Protein AF-A0A5C7P9H1-F1 (afdb_monomer_lite)

Structure (mmCIF, N/CA/C/O backbone):
data_AF-A0A5C7P9H1-F1
#
_entry.id   AF-A0A5C7P9H1-F1
#
loop_
_atom_site.group_PDB
_atom_site.id
_atom_site.type_symbol
_atom_site.label_atom_id
_atom_site.label_alt_id
_atom_site.label_comp_id
_atom_site.label_asym_id
_atom_site.label_entity_id
_atom_site.label_seq_id
_atom_site.pdbx_PDB_ins_code
_atom_site.Cartn_x
_atom_site.Cartn_y
_atom_site.Cartn_z
_atom_site.occupancy
_atom_site.B_iso_or_equiv
_atom_site.auth_seq_id
_atom_site.auth_comp_id
_atom_site.auth_asym_id
_atom_site.auth_atom_id
_atom_site.pdbx_PDB_model_num
ATOM 1 N N . MET A 1 1 ? -34.739 8.505 12.341 1.00 45.25 1 MET A N 1
ATOM 2 C CA . MET A 1 1 ? -33.964 8.614 11.090 1.00 45.25 1 MET A CA 1
ATOM 3 C C . MET A 1 1 ? -33.051 9.829 11.222 1.00 45.25 1 MET A C 1
ATOM 5 O O . MET A 1 1 ? -33.395 10.907 10.759 1.00 45.25 1 MET A O 1
ATOM 9 N N . SER A 1 2 ? -31.965 9.713 11.989 1.00 44.53 2 SER A N 1
ATOM 10 C CA . SER A 1 2 ? -30.978 10.789 12.109 1.00 44.53 2 SER A CA 1
ATOM 11 C C . SER A 1 2 ? -30.209 10.871 10.787 1.00 44.53 2 SER A C 1
ATOM 13 O O . SER A 1 2 ? -29.671 9.855 10.347 1.00 44.53 2 SER A O 1
ATOM 15 N N . PRO A 1 3 ? -30.169 12.032 10.116 1.00 47.44 3 PRO A N 1
ATOM 16 C CA . PRO A 1 3 ? -29.316 12.202 8.957 1.00 47.44 3 PRO A CA 1
ATOM 17 C C . PRO A 1 3 ? -27.877 12.229 9.474 1.00 47.44 3 PRO A C 1
ATOM 19 O O . PRO A 1 3 ? -27.435 13.221 10.052 1.00 47.44 3 PRO A O 1
ATOM 22 N N . SER A 1 4 ? -27.151 11.122 9.321 1.00 52.97 4 SER A N 1
ATOM 23 C CA . SER A 1 4 ? -25.696 11.123 9.436 1.00 52.97 4 SER A CA 1
ATOM 24 C C . SER A 1 4 ? -25.175 11.996 8.299 1.00 52.97 4 SER A C 1
ATOM 26 O O . SER A 1 4 ? -25.030 11.531 7.168 1.00 52.97 4 SER A O 1
ATOM 28 N N . LEU A 1 5 ? -25.003 13.291 8.568 1.00 49.56 5 LEU A N 1
ATOM 29 C CA . LEU A 1 5 ? -24.282 14.190 7.683 1.00 49.56 5 LEU A CA 1
ATOM 30 C C . LEU A 1 5 ? -22.899 13.572 7.510 1.00 49.56 5 LEU A C 1
ATOM 32 O O . LEU A 1 5 ? -22.103 13.549 8.442 1.00 49.56 5 LEU A O 1
ATOM 36 N N . ASP A 1 6 ? -22.700 12.978 6.338 1.00 56.09 6 ASP A N 1
ATOM 37 C CA . ASP A 1 6 ? -21.508 12.269 5.905 1.00 56.09 6 ASP A CA 1
ATOM 38 C C . ASP A 1 6 ? -20.353 13.278 5.821 1.00 56.09 6 ASP A C 1
ATOM 40 O O . ASP A 1 6 ? -19.982 13.766 4.755 1.00 56.09 6 ASP A O 1
ATOM 44 N N . THR A 1 7 ? -19.797 13.653 6.972 1.00 53.38 7 THR A N 1
ATOM 45 C CA . THR A 1 7 ? -18.533 14.379 7.100 1.00 53.38 7 THR A CA 1
ATOM 46 C C . THR A 1 7 ? -17.370 13.406 6.937 1.00 53.38 7 THR A C 1
ATOM 48 O O . THR A 1 7 ? -16.383 13.467 7.668 1.00 53.38 7 THR A O 1
ATOM 51 N N . ARG A 1 8 ? -17.438 12.515 5.938 1.00 53.62 8 ARG A N 1
ATOM 52 C CA . ARG A 1 8 ? -16.249 11.830 5.437 1.00 53.62 8 ARG A CA 1
ATOM 53 C C . ARG A 1 8 ? -15.281 12.891 4.947 1.00 53.62 8 ARG A C 1
ATOM 55 O O . ARG A 1 8 ? -15.474 13.522 3.903 1.00 53.62 8 ARG A O 1
ATOM 62 N N . THR A 1 9 ? -14.234 13.113 5.729 1.00 67.88 9 THR A N 1
ATOM 63 C CA . THR A 1 9 ? -13.124 13.975 5.332 1.00 67.88 9 THR A CA 1
ATOM 64 C C . THR A 1 9 ? -12.594 13.478 3.989 1.00 67.88 9 THR A C 1
ATOM 66 O O . THR A 1 9 ? -12.552 12.274 3.731 1.00 67.88 9 THR A O 1
ATOM 69 N N . ARG A 1 10 ? -12.194 14.390 3.091 1.00 64.44 10 ARG A N 1
ATOM 70 C CA . ARG A 1 10 ? -11.686 14.015 1.754 1.00 64.44 10 ARG A CA 1
ATOM 71 C C . ARG A 1 10 ? -10.610 12.924 1.860 1.00 64.44 10 ARG A C 1
ATOM 73 O O . ARG A 1 10 ? -10.620 12.001 1.057 1.00 64.44 10 ARG A O 1
ATOM 80 N N . GLY A 1 11 ? -9.778 12.973 2.904 1.00 64.38 11 GLY A N 1
ATOM 81 C CA . GLY A 1 11 ? -8.771 11.955 3.213 1.00 64.38 11 GLY A CA 1
ATOM 82 C C . GLY A 1 11 ? -9.317 10.535 3.397 1.00 64.38 11 GLY A C 1
ATOM 83 O O . GLY A 1 11 ? -8.720 9.607 2.867 1.00 64.38 11 GLY A O 1
ATOM 84 N N . GLN A 1 12 ? -10.467 10.352 4.052 1.00 63.81 12 GLN A N 1
ATOM 85 C CA . GLN A 1 12 ? -11.087 9.028 4.217 1.00 63.81 12 GLN A CA 1
ATOM 86 C C . GLN A 1 12 ? -11.551 8.444 2.878 1.00 63.81 12 GLN A C 1
ATOM 88 O O . GLN A 1 12 ? -11.325 7.271 2.605 1.00 63.81 12 GLN A O 1
ATOM 93 N N . ARG A 1 13 ? -12.105 9.278 1.987 1.00 67.56 13 ARG A N 1
ATOM 94 C CA . ARG A 1 13 ? -12.496 8.839 0.634 1.00 67.56 13 ARG A CA 1
ATOM 95 C C . ARG A 1 13 ? -11.292 8.430 -0.214 1.00 67.56 13 ARG A C 1
ATOM 97 O O . ARG A 1 13 ? -11.380 7.465 -0.965 1.00 67.56 13 ARG A O 1
ATOM 104 N N . TRP A 1 14 ? -10.179 9.156 -0.096 1.00 70.00 14 TRP A N 1
ATOM 105 C CA . TRP A 1 14 ? -8.928 8.786 -0.760 1.00 70.00 14 TRP A CA 1
ATOM 106 C C . TRP A 1 14 ? -8.337 7.502 -0.173 1.00 70.00 14 TRP A C 1
ATOM 108 O O . TRP A 1 14 ? -7.912 6.644 -0.936 1.00 70.00 14 TRP A O 1
ATOM 118 N N . ALA A 1 15 ? -8.362 7.325 1.149 1.00 66.75 15 ALA A N 1
ATOM 119 C CA . ALA A 1 15 ? -7.886 6.105 1.796 1.00 66.75 15 ALA A CA 1
ATOM 120 C C . ALA A 1 15 ? -8.670 4.865 1.330 1.00 66.75 15 ALA A C 1
ATOM 122 O O . ALA A 1 15 ? -8.053 3.904 0.879 1.00 66.75 15 ALA A O 1
ATOM 123 N N . ASP A 1 16 ? -10.007 4.922 1.323 1.00 66.81 16 ASP A N 1
ATOM 124 C CA . ASP A 1 16 ? -10.857 3.820 0.844 1.00 66.81 16 ASP A CA 1
ATOM 125 C C . ASP A 1 16 ? -10.647 3.527 -0.653 1.00 66.81 16 ASP A C 1
ATOM 127 O O . ASP A 1 16 ? -10.645 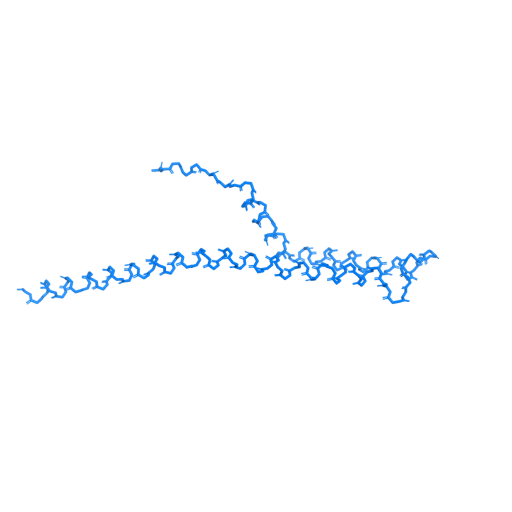2.369 -1.085 1.00 66.81 16 ASP A O 1
ATOM 131 N N . ALA A 1 17 ? -10.410 4.566 -1.463 1.0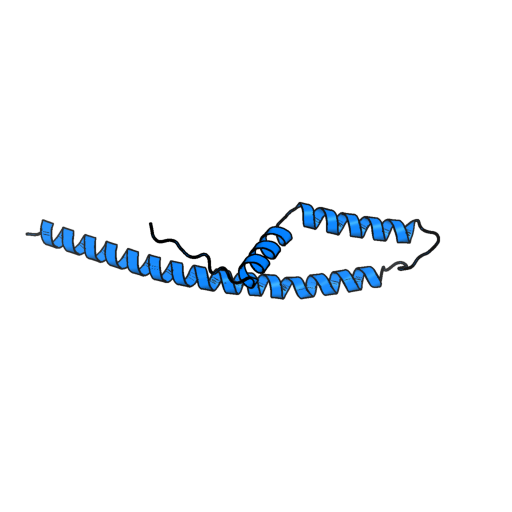0 67.19 17 ALA A N 1
ATOM 132 C CA . ALA A 1 17 ? -10.076 4.406 -2.875 1.00 67.19 17 ALA A CA 1
ATOM 133 C C . ALA A 1 17 ? -8.723 3.701 -3.067 1.00 67.19 17 ALA A C 1
ATOM 135 O O . ALA A 1 17 ? -8.623 2.794 -3.887 1.00 67.19 17 ALA A O 1
ATOM 136 N N . VAL A 1 18 ? -7.692 4.055 -2.295 1.00 67.06 18 VAL A N 1
ATOM 137 C CA . VAL A 1 18 ? -6.378 3.399 -2.402 1.00 67.06 18 VAL A CA 1
ATOM 138 C C . VAL A 1 18 ? -6.430 1.968 -1.854 1.00 67.06 18 VAL A C 1
ATOM 140 O O . VAL A 1 18 ? -5.844 1.071 -2.458 1.00 67.06 18 VAL A O 1
ATOM 143 N N . THR A 1 19 ? -7.178 1.709 -0.776 1.00 67.88 19 THR A N 1
ATOM 144 C CA . THR A 1 19 ? -7.374 0.350 -0.240 1.00 67.88 19 THR A CA 1
ATOM 145 C C . THR A 1 19 ? -8.115 -0.553 -1.230 1.00 67.88 19 THR A C 1
ATOM 147 O O . THR A 1 19 ? -7.693 -1.687 -1.452 1.00 67.88 19 THR A O 1
ATOM 150 N N . SER A 1 20 ? -9.174 -0.059 -1.879 1.00 67.06 20 SER A N 1
ATOM 151 C CA . SER A 1 20 ? -9.901 -0.830 -2.902 1.00 67.06 20 SER A CA 1
ATOM 152 C C . SER A 1 20 ? -9.103 -1.012 -4.198 1.00 67.06 20 SER A C 1
ATOM 154 O O . SER A 1 20 ? -9.210 -2.054 -4.844 1.00 67.06 20 SER A O 1
ATOM 156 N N . PHE A 1 21 ? -8.258 -0.043 -4.559 1.00 65.56 21 PHE A N 1
ATOM 157 C CA . PHE A 1 21 ? -7.407 -0.118 -5.746 1.00 65.56 21 PHE A CA 1
ATOM 158 C C . PHE A 1 21 ? -6.229 -1.086 -5.562 1.00 65.56 21 PHE A C 1
ATOM 160 O O . PHE A 1 21 ? -5.970 -1.912 -6.436 1.00 65.56 21 PHE A O 1
ATOM 167 N N . GLY A 1 22 ? -5.559 -1.043 -4.406 1.00 66.62 22 GLY A N 1
ATOM 168 C CA . GLY A 1 22 ? -4.419 -1.910 -4.094 1.00 66.62 22 GLY A CA 1
ATOM 169 C C . GLY A 1 22 ? -4.778 -3.388 -3.894 1.00 66.62 22 GLY A C 1
ATOM 170 O O . GLY A 1 22 ? -3.921 -4.245 -4.081 1.00 66.62 22 GLY A O 1
ATOM 171 N N . GLY A 1 23 ? -6.035 -3.702 -3.556 1.00 64.88 23 GLY A N 1
ATOM 172 C CA . GLY A 1 23 ? -6.515 -5.079 -3.367 1.00 64.88 23 GLY A CA 1
ATOM 173 C C . GLY A 1 23 ? -7.046 -5.770 -4.630 1.00 64.88 23 GLY A C 1
ATOM 174 O O . GLY A 1 23 ? -7.425 -6.939 -4.574 1.00 64.88 23 GLY A O 1
ATOM 175 N N . SER A 1 24 ? -7.114 -5.071 -5.767 1.00 79.00 24 SER A N 1
ATOM 176 C CA . SER A 1 24 ? -7.702 -5.621 -6.990 1.00 79.00 24 SER A CA 1
ATOM 177 C C . SER A 1 24 ? -6.698 -6.450 -7.794 1.00 79.00 24 SER A C 1
ATOM 179 O O . SER A 1 24 ? -5.620 -5.979 -8.156 1.00 79.00 24 SER A O 1
ATOM 181 N N . TRP A 1 25 ? -7.095 -7.666 -8.178 1.00 78.44 25 TRP A N 1
ATOM 182 C CA . TRP A 1 25 ? -6.323 -8.537 -9.076 1.00 78.44 25 TRP A CA 1
ATOM 183 C C . TRP A 1 25 ? -5.994 -7.881 -10.427 1.00 78.44 25 TRP A C 1
ATOM 185 O O . TRP A 1 25 ? -4.959 -8.175 -11.025 1.00 78.44 25 TRP A O 1
ATOM 195 N N . LEU A 1 26 ? -6.837 -6.952 -10.889 1.00 81.56 26 LEU A N 1
ATOM 196 C CA . LEU A 1 26 ? -6.606 -6.186 -12.115 1.00 81.56 26 LEU A CA 1
ATOM 197 C C . LEU A 1 26 ? -5.395 -5.251 -12.011 1.00 81.56 26 LEU A C 1
ATOM 199 O O . LEU A 1 26 ? -4.680 -5.115 -12.998 1.00 81.56 26 LEU A O 1
ATOM 203 N N . PHE A 1 27 ? -5.141 -4.647 -10.844 1.00 83.19 27 PHE A N 1
ATOM 204 C CA . PHE A 1 27 ? -3.995 -3.753 -10.629 1.00 83.19 27 PHE A CA 1
ATOM 205 C C . PHE A 1 27 ? -2.668 -4.517 -10.689 1.00 83.19 27 PHE A C 1
ATOM 207 O O . PHE A 1 27 ? -1.722 -4.096 -11.355 1.00 83.19 27 PHE A O 1
ATOM 214 N N . ILE A 1 28 ? -2.626 -5.689 -10.052 1.00 85.12 28 ILE A N 1
ATOM 215 C CA . ILE A 1 28 ? -1.469 -6.589 -10.116 1.00 85.12 28 ILE A CA 1
ATOM 216 C C . ILE A 1 28 ? -1.235 -7.025 -11.569 1.00 85.12 28 ILE A C 1
ATOM 218 O O . ILE A 1 28 ? -0.106 -6.981 -12.056 1.00 85.12 28 ILE A O 1
ATOM 222 N N . GLY A 1 29 ? -2.305 -7.378 -12.290 1.00 89.12 29 GLY A N 1
ATOM 223 C CA . GLY A 1 29 ? -2.239 -7.761 -13.700 1.00 89.12 29 GLY A CA 1
ATOM 224 C C . GLY A 1 29 ? -1.678 -6.664 -14.613 1.00 89.12 29 GLY A C 1
ATOM 225 O O . GLY A 1 29 ? -0.782 -6.939 -15.411 1.00 89.12 29 GLY A O 1
ATOM 226 N N . THR A 1 30 ? -2.142 -5.415 -14.490 1.00 88.88 30 THR A N 1
ATOM 227 C CA . THR A 1 30 ? -1.606 -4.288 -15.278 1.00 88.88 30 THR A CA 1
ATOM 228 C C . THR A 1 30 ? -0.175 -3.933 -14.897 1.00 88.88 30 THR A C 1
ATOM 230 O O . THR A 1 30 ? 0.621 -3.609 -15.779 1.00 88.88 30 THR A O 1
ATOM 233 N N . PHE A 1 31 ? 0.198 -4.031 -13.621 1.00 88.00 31 PHE A N 1
ATOM 234 C CA . PHE A 1 31 ? 1.572 -3.795 -13.177 1.00 88.00 31 PHE A CA 1
ATOM 235 C C . PHE A 1 31 ? 2.552 -4.833 -13.742 1.00 88.00 31 PHE A C 1
ATOM 237 O O . PHE A 1 31 ? 3.576 -4.479 -14.330 1.00 88.00 31 PHE A O 1
ATOM 244 N N . VAL A 1 32 ? 2.213 -6.119 -13.638 1.00 91.00 32 VAL A N 1
ATOM 245 C CA . VAL A 1 32 ? 3.034 -7.207 -14.191 1.00 91.00 32 VAL A CA 1
ATOM 246 C C . VAL A 1 32 ? 3.071 -7.133 -15.719 1.00 91.00 32 VAL A C 1
ATOM 248 O O . VAL A 1 32 ? 4.140 -7.254 -16.313 1.00 91.00 32 VAL A O 1
ATOM 251 N N . GLY A 1 33 ? 1.931 -6.865 -16.363 1.00 94.94 33 GLY A N 1
ATOM 252 C CA . GLY A 1 33 ? 1.843 -6.719 -17.815 1.00 94.94 33 GLY A CA 1
ATOM 253 C C . GLY A 1 33 ? 2.670 -5.548 -18.346 1.00 94.94 33 GLY A C 1
ATOM 254 O O . GLY A 1 33 ? 3.453 -5.727 -19.274 1.00 94.94 33 GLY A O 1
ATOM 255 N N . SER A 1 34 ? 2.562 -4.365 -17.736 1.00 91.38 34 SER A N 1
ATOM 256 C CA . SER A 1 34 ? 3.371 -3.195 -18.116 1.00 91.38 34 SER A CA 1
ATOM 257 C C . SER A 1 34 ? 4.870 -3.429 -17.905 1.00 91.38 34 SER A C 1
ATOM 259 O O . SER A 1 34 ? 5.666 -3.083 -18.779 1.00 91.38 34 SER A O 1
ATOM 261 N N . SER A 1 35 ? 5.257 -4.103 -16.817 1.00 90.69 35 SER A N 1
ATOM 262 C CA . SER A 1 35 ? 6.647 -4.508 -16.572 1.00 90.69 35 SER A CA 1
ATOM 263 C C . SER A 1 35 ? 7.157 -5.479 -17.643 1.00 90.69 35 SER A C 1
ATOM 265 O O . SER A 1 35 ? 8.257 -5.308 -18.165 1.00 90.69 35 SER A O 1
ATOM 267 N N . ALA A 1 36 ? 6.344 -6.465 -18.036 1.00 92.88 36 ALA A N 1
ATOM 268 C CA . ALA A 1 36 ? 6.684 -7.397 -19.110 1.00 92.88 36 ALA A CA 1
ATOM 269 C C . ALA A 1 36 ? 6.823 -6.685 -20.466 1.00 92.88 36 ALA A C 1
ATOM 271 O O . ALA A 1 36 ? 7.772 -6.950 -21.202 1.00 92.88 36 ALA A O 1
ATOM 272 N N . VAL A 1 37 ? 5.929 -5.741 -20.779 1.00 93.75 37 VAL A N 1
ATOM 273 C CA . VAL A 1 37 ? 6.014 -4.912 -21.993 1.00 93.75 37 VAL A CA 1
ATOM 274 C C . VAL A 1 37 ? 7.299 -4.079 -22.003 1.00 93.75 37 VAL A C 1
ATOM 276 O O . VAL A 1 37 ? 7.960 -4.011 -23.037 1.00 93.75 37 VAL A O 1
ATOM 279 N N . TRP A 1 38 ? 7.703 -3.499 -20.868 1.00 90.19 38 TRP A N 1
ATOM 280 C CA . TRP A 1 38 ? 8.958 -2.745 -20.748 1.00 90.19 38 TRP A CA 1
ATOM 281 C C . TRP A 1 38 ? 10.195 -3.612 -21.005 1.00 90.19 38 TRP A C 1
ATOM 283 O O . TRP A 1 38 ? 11.111 -3.204 -21.726 1.00 90.19 38 TRP A O 1
ATOM 293 N N . VAL A 1 39 ? 10.215 -4.823 -20.443 1.00 89.12 39 VAL A N 1
ATOM 294 C CA . VAL A 1 39 ? 11.288 -5.798 -20.677 1.00 89.12 39 VAL A CA 1
ATOM 295 C C . VAL A 1 39 ? 11.326 -6.204 -22.151 1.00 89.12 39 VAL A C 1
ATOM 297 O O . VAL A 1 39 ? 12.389 -6.159 -22.765 1.00 89.12 39 VAL A O 1
ATOM 300 N N . LEU A 1 40 ? 10.176 -6.533 -22.750 1.00 90.56 40 LEU A N 1
ATOM 301 C CA . LEU A 1 40 ? 10.083 -6.895 -24.168 1.00 90.56 40 LEU A CA 1
ATOM 302 C C . LEU A 1 40 ? 10.552 -5.759 -25.081 1.00 90.56 40 LEU A C 1
ATOM 304 O O . LEU A 1 40 ? 11.308 -6.013 -26.017 1.00 90.56 40 LEU A O 1
ATOM 308 N N . TRP A 1 41 ? 10.174 -4.514 -24.783 1.00 89.56 41 TRP A N 1
ATOM 309 C CA . TRP A 1 41 ? 10.646 -3.335 -25.510 1.00 89.56 41 TRP A CA 1
ATOM 310 C C . TRP A 1 41 ? 12.173 -3.207 -25.451 1.00 89.56 41 TRP A C 1
ATOM 312 O O . TRP A 1 41 ? 12.808 -2.968 -26.474 1.00 89.56 41 TRP A O 1
ATOM 322 N N . ASN A 1 42 ? 12.780 -3.406 -24.278 1.00 87.69 42 ASN A N 1
ATOM 323 C CA . ASN A 1 42 ? 14.233 -3.301 -24.108 1.00 87.69 42 ASN A CA 1
ATOM 324 C C . ASN A 1 42 ? 15.018 -4.456 -24.743 1.00 87.69 42 ASN A C 1
ATOM 326 O O . ASN A 1 42 ? 16.151 -4.259 -25.180 1.00 87.69 42 ASN A O 1
ATOM 330 N N . VAL A 1 43 ? 14.442 -5.659 -24.790 1.00 85.56 43 VAL A N 1
ATOM 331 C CA . VAL A 1 43 ? 15.098 -6.839 -25.374 1.00 85.56 43 VAL A CA 1
ATOM 332 C C . VAL A 1 43 ? 14.975 -6.852 -26.900 1.00 85.56 43 VAL A C 1
ATOM 334 O O . VAL A 1 43 ? 15.946 -7.175 -27.584 1.00 85.56 43 VAL A O 1
ATOM 337 N N . LEU A 1 44 ? 13.801 -6.503 -27.436 1.00 86.25 44 LEU A N 1
ATOM 338 C CA . LEU A 1 44 ? 13.495 -6.577 -28.870 1.00 86.25 44 LEU A CA 1
ATOM 339 C C . LEU A 1 44 ? 13.793 -5.272 -29.626 1.00 86.25 44 LEU A C 1
ATOM 341 O O . LEU A 1 44 ? 13.940 -5.295 -30.847 1.00 86.25 44 LEU A O 1
ATOM 345 N N . GLY A 1 45 ? 13.871 -4.138 -28.928 1.00 82.56 45 GLY A N 1
ATOM 346 C CA . GLY A 1 45 ? 14.124 -2.830 -29.521 1.00 82.56 45 GLY A CA 1
ATOM 347 C C . GLY A 1 45 ? 15.588 -2.601 -29.904 1.00 82.56 45 GLY A C 1
ATOM 348 O O . GLY A 1 45 ? 16.520 -3.017 -29.213 1.00 82.56 45 GLY A O 1
ATOM 349 N N . SER A 1 46 ? 15.801 -1.867 -30.999 1.00 75.50 46 SER A N 1
ATOM 350 C CA . SER A 1 46 ? 17.129 -1.396 -31.424 1.00 75.50 46 SER A CA 1
ATOM 351 C C . SER A 1 46 ? 17.708 -0.366 -30.447 1.00 75.50 46 SER A C 1
ATOM 353 O O . SER A 1 46 ? 18.920 -0.290 -30.259 1.00 75.50 46 SER A O 1
ATOM 355 N N . ALA A 1 47 ? 16.832 0.422 -29.815 1.00 77.88 47 ALA A N 1
ATOM 356 C CA . ALA A 1 47 ? 17.174 1.317 -28.720 1.00 77.88 47 ALA A CA 1
ATOM 357 C C . ALA A 1 47 ? 16.976 0.585 -27.387 1.00 77.88 47 ALA A C 1
ATOM 359 O O . ALA A 1 47 ? 15.891 0.072 -27.119 1.00 77.88 47 ALA A O 1
ATOM 360 N N . ARG A 1 48 ? 18.022 0.564 -26.555 1.00 80.94 48 ARG A N 1
ATOM 361 C CA . ARG A 1 48 ? 18.044 -0.115 -25.250 1.00 80.94 48 ARG A CA 1
ATOM 362 C C . ARG A 1 48 ? 18.185 0.909 -24.124 1.00 80.94 48 ARG A C 1
ATOM 364 O O . ARG A 1 48 ? 19.295 1.100 -23.627 1.00 80.94 48 ARG A O 1
ATOM 371 N N . PRO A 1 49 ? 17.104 1.623 -23.766 1.00 79.56 49 PRO A N 1
ATOM 372 C CA . PRO A 1 49 ? 17.144 2.607 -22.688 1.00 79.56 49 PRO A CA 1
ATOM 373 C C . PRO A 1 49 ? 17.470 1.990 -21.316 1.00 79.56 49 PRO A C 1
ATOM 375 O O . PRO A 1 49 ? 18.017 2.688 -20.469 1.00 79.56 49 PRO A O 1
ATOM 378 N N . ASP A 1 50 ? 17.187 0.701 -21.105 1.00 84.25 50 ASP A N 1
ATOM 379 C CA . ASP A 1 50 ? 17.469 -0.050 -19.876 1.00 84.25 50 ASP A CA 1
ATOM 380 C C . ASP A 1 50 ? 18.059 -1.440 -20.215 1.00 84.25 50 ASP A C 1
ATOM 382 O O . ASP A 1 50 ? 17.333 -2.436 -20.289 1.00 84.25 50 ASP A O 1
ATOM 386 N N . PRO A 1 51 ? 19.373 -1.533 -20.504 1.00 83.00 51 PRO A N 1
ATOM 387 C CA . PRO A 1 51 ? 20.035 -2.799 -20.808 1.00 83.00 51 PRO A CA 1
ATOM 388 C C . PRO A 1 51 ? 20.010 -3.763 -19.619 1.00 83.00 51 PRO A C 1
ATOM 390 O O . PRO A 1 51 ? 20.038 -3.342 -18.462 1.00 83.00 51 PRO A O 1
ATOM 393 N N . TYR A 1 52 ? 20.040 -5.071 -19.894 1.00 80.62 52 TYR A N 1
ATOM 394 C CA . TYR A 1 52 ? 20.207 -6.091 -18.855 1.00 80.62 52 TYR A CA 1
ATOM 395 C C . TYR A 1 52 ? 21.451 -5.765 -18.005 1.00 80.62 52 TYR A C 1
ATOM 397 O O . TYR A 1 52 ? 22.528 -5.587 -18.584 1.00 80.62 52 TYR A O 1
ATOM 405 N N . PRO A 1 53 ? 21.337 -5.649 -16.667 1.00 81.56 53 PRO A N 1
ATOM 406 C CA . PRO A 1 53 ? 20.337 -6.259 -15.775 1.00 81.56 53 PRO A CA 1
ATOM 407 C C . PRO A 1 53 ? 19.116 -5.387 -15.382 1.00 81.56 53 PRO A C 1
ATOM 409 O O . PRO A 1 53 ? 18.582 -5.559 -14.290 1.00 81.56 53 PRO A O 1
ATOM 412 N N . PHE A 1 54 ? 18.650 -4.474 -16.242 1.00 87.00 54 PHE A N 1
ATOM 413 C CA . PHE A 1 54 ? 17.478 -3.604 -16.027 1.00 87.00 54 PHE A CA 1
ATOM 414 C C . PHE A 1 54 ? 17.577 -2.755 -14.750 1.00 87.00 54 PHE A C 1
ATOM 416 O O . PHE A 1 54 ? 16.829 -2.939 -13.784 1.00 87.00 54 PHE A O 1
ATOM 423 N N . LEU A 1 55 ? 18.551 -1.846 -14.713 1.00 89.56 55 LEU A N 1
ATOM 424 C CA . LEU A 1 55 ? 18.827 -1.016 -13.540 1.00 89.56 55 LEU A CA 1
ATOM 425 C C . LEU A 1 55 ? 17.636 -0.115 -13.187 1.00 89.56 55 LEU A C 1
ATOM 427 O O . LEU A 1 55 ? 17.299 0.021 -12.010 1.00 89.56 55 LEU A O 1
ATOM 431 N N . PHE A 1 56 ? 16.986 0.479 -14.191 1.00 88.75 56 PHE A N 1
ATOM 432 C CA . PHE A 1 56 ? 15.881 1.408 -13.960 1.00 88.75 56 PHE A CA 1
ATOM 433 C C . PHE A 1 56 ? 14.642 0.683 -13.437 1.00 88.75 56 PHE A C 1
ATOM 435 O O . PHE A 1 56 ? 14.059 1.098 -12.433 1.00 88.75 56 PHE A O 1
ATOM 442 N N . LEU A 1 57 ? 14.277 -0.435 -14.072 1.00 90.81 57 LEU A N 1
ATOM 443 C CA . LEU A 1 57 ? 13.162 -1.261 -13.618 1.00 90.81 57 LEU A CA 1
ATOM 444 C C . LEU A 1 57 ? 13.403 -1.774 -12.192 1.00 90.81 57 LEU A C 1
ATOM 446 O O . LEU A 1 57 ? 12.523 -1.644 -11.344 1.00 90.81 57 LEU A O 1
ATOM 450 N N . ASN A 1 58 ? 14.606 -2.263 -11.883 1.00 92.00 58 ASN A N 1
ATOM 451 C CA . ASN A 1 58 ? 14.945 -2.711 -10.529 1.00 92.00 58 ASN A CA 1
ATOM 452 C C . ASN A 1 58 ? 14.875 -1.588 -9.486 1.00 92.00 58 ASN A C 1
ATOM 454 O O . ASN A 1 58 ? 14.355 -1.805 -8.386 1.00 92.00 58 ASN A O 1
ATOM 458 N N . MET A 1 59 ? 15.348 -0.381 -9.813 1.00 92.12 59 MET A N 1
ATOM 459 C CA . MET A 1 59 ? 15.196 0.772 -8.921 1.00 92.12 59 MET A CA 1
ATOM 460 C C . MET A 1 59 ? 13.722 1.096 -8.678 1.00 92.12 59 MET A C 1
ATOM 462 O O . MET A 1 59 ? 13.316 1.257 -7.527 1.00 92.12 59 MET A O 1
ATOM 466 N N . LEU A 1 60 ? 12.911 1.145 -9.735 1.00 91.56 60 LEU A N 1
ATOM 467 C CA . LEU A 1 60 ? 11.491 1.463 -9.630 1.00 91.56 60 LEU A CA 1
ATOM 468 C C . LEU A 1 60 ? 10.740 0.433 -8.774 1.00 91.56 60 LEU A C 1
ATOM 470 O O . LEU A 1 60 ? 10.002 0.814 -7.864 1.00 91.56 60 LEU A O 1
ATOM 474 N N . LEU A 1 61 ? 10.970 -0.862 -9.012 1.00 90.75 61 LEU A N 1
ATOM 475 C CA . LEU A 1 61 ? 10.365 -1.946 -8.234 1.00 90.75 61 LEU A CA 1
ATOM 476 C C . LEU A 1 61 ? 10.735 -1.861 -6.747 1.00 90.75 61 LEU A C 1
ATOM 478 O O . LEU A 1 61 ? 9.870 -2.011 -5.882 1.00 90.75 61 LEU A O 1
ATOM 482 N N . THR A 1 62 ? 12.004 -1.579 -6.445 1.00 93.81 62 THR A N 1
ATOM 483 C CA . THR A 1 62 ? 12.491 -1.464 -5.062 1.00 93.81 62 THR A CA 1
ATOM 484 C C . T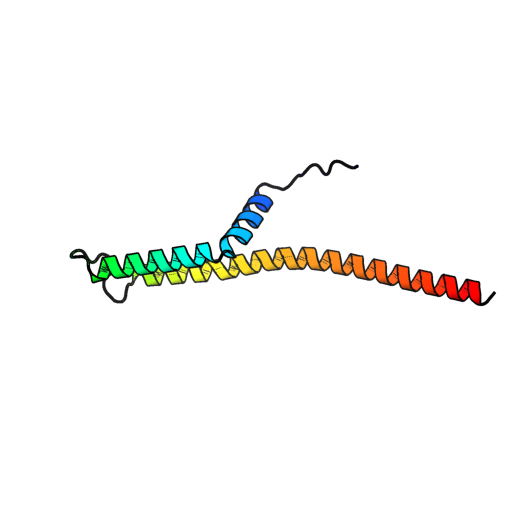HR A 1 62 ? 11.835 -0.293 -4.337 1.00 93.81 62 THR A C 1
ATOM 486 O O . THR A 1 62 ? 11.379 -0.440 -3.202 1.00 93.81 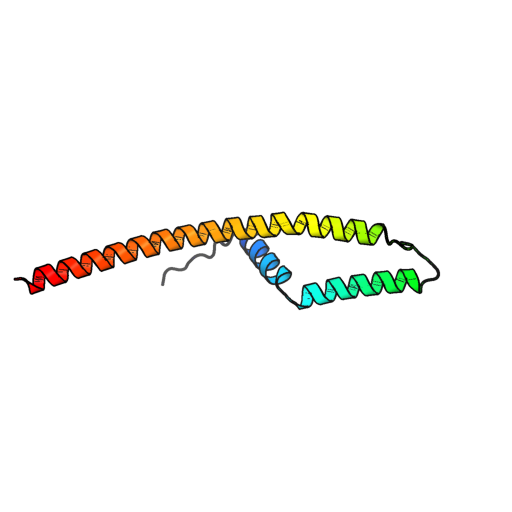62 THR A O 1
ATOM 489 N N . VAL A 1 63 ? 11.737 0.863 -4.996 1.00 93.00 63 VAL A N 1
ATOM 490 C CA . VAL A 1 63 ? 11.093 2.057 -4.437 1.00 93.00 63 VAL A CA 1
ATOM 491 C C . VAL A 1 63 ? 9.613 1.790 -4.148 1.00 93.00 63 VAL A C 1
ATOM 493 O O . VAL A 1 63 ? 9.159 2.038 -3.032 1.00 93.00 63 VAL A O 1
ATOM 496 N N . ILE A 1 64 ? 8.873 1.219 -5.103 1.00 89.31 64 ILE A N 1
ATOM 497 C CA . ILE A 1 64 ? 7.446 0.893 -4.929 1.00 89.31 64 ILE A CA 1
ATOM 498 C C . ILE A 1 64 ? 7.243 -0.082 -3.760 1.00 89.31 64 ILE A C 1
ATOM 500 O O . ILE A 1 64 ? 6.411 0.168 -2.888 1.00 89.31 64 ILE A O 1
ATOM 504 N N . SER A 1 65 ? 8.042 -1.151 -3.696 1.00 89.25 65 SER A N 1
ATOM 505 C CA . SER A 1 65 ? 7.991 -2.142 -2.610 1.00 89.25 65 SER A CA 1
ATOM 506 C C . SER A 1 65 ? 8.285 -1.524 -1.236 1.00 89.25 65 SER A C 1
ATOM 508 O O . SER A 1 65 ? 7.626 -1.835 -0.241 1.00 89.25 65 SER A O 1
ATOM 510 N N . THR A 1 66 ? 9.231 -0.583 -1.184 1.00 92.88 66 THR A N 1
ATOM 511 C CA . THR A 1 66 ? 9.584 0.135 0.049 1.00 92.88 66 THR A CA 1
ATOM 512 C C . THR A 1 66 ? 8.421 0.995 0.549 1.00 92.88 66 THR A C 1
ATOM 514 O O . THR A 1 66 ? 8.141 1.010 1.746 1.00 92.88 66 THR A O 1
ATOM 517 N N . PHE A 1 67 ? 7.696 1.669 -0.349 1.00 87.44 67 PHE A N 1
ATOM 518 C CA . PHE A 1 67 ? 6.539 2.497 0.014 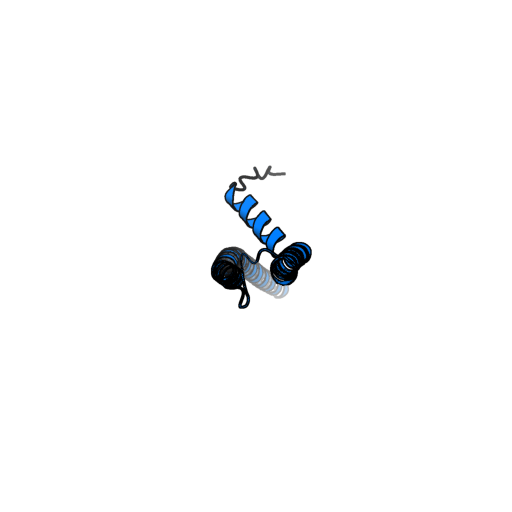1.00 87.44 67 PHE A CA 1
ATOM 519 C C . PHE A 1 67 ? 5.267 1.696 0.326 1.00 87.44 67 PHE A C 1
ATOM 521 O O . PHE A 1 67 ? 4.393 2.191 1.041 1.00 87.44 67 PHE A O 1
ATOM 528 N N . GLN A 1 68 ? 5.154 0.456 -0.148 1.00 85.75 68 GLN A N 1
ATOM 529 C CA . GLN A 1 68 ? 3.991 -0.389 0.125 1.00 85.75 68 GLN A CA 1
ATOM 530 C C . GLN A 1 68 ? 3.861 -0.748 1.618 1.00 85.75 68 GLN A C 1
ATOM 532 O O . GLN A 1 68 ? 2.757 -0.743 2.159 1.00 85.75 68 GLN A O 1
ATOM 537 N N . GLN A 1 69 ? 4.973 -1.019 2.305 1.00 86.06 69 GLN A N 1
ATOM 538 C CA . GLN A 1 69 ? 4.989 -1.416 3.722 1.00 86.06 69 GLN A CA 1
ATOM 539 C C . GLN A 1 69 ? 4.367 -0.370 4.673 1.00 86.06 69 GLN A C 1
ATOM 541 O O . GLN A 1 69 ? 3.478 -0.733 5.445 1.00 86.06 69 GLN A O 1
ATOM 546 N N . PRO A 1 70 ? 4.745 0.923 4.625 1.00 87.06 70 PRO A N 1
ATOM 547 C CA . PRO A 1 70 ? 4.115 1.945 5.456 1.00 87.06 70 PRO A CA 1
ATOM 548 C C . PRO A 1 70 ? 2.657 2.202 5.073 1.00 87.06 70 PRO A C 1
ATOM 550 O O . PRO A 1 70 ? 1.855 2.482 5.956 1.00 87.06 70 PRO A O 1
ATOM 553 N N . PHE A 1 71 ? 2.275 2.065 3.798 1.00 80.62 71 PHE A N 1
ATOM 554 C CA . PHE A 1 71 ? 0.865 2.161 3.410 1.00 80.62 71 PHE A CA 1
ATOM 555 C C . PHE A 1 71 ? 0.025 1.056 4.068 1.00 80.62 71 PHE A C 1
ATOM 557 O O . PHE A 1 71 ? -1.029 1.334 4.645 1.00 80.62 71 PHE A O 1
ATOM 564 N N . VAL A 1 72 ? 0.528 -0.184 4.058 1.00 83.75 72 VAL A N 1
ATOM 565 C CA . VAL A 1 72 ? -0.100 -1.303 4.770 1.00 83.75 72 VAL A CA 1
ATOM 566 C C . VAL A 1 72 ? -0.160 -1.013 6.270 1.00 83.75 72 VAL A C 1
ATOM 568 O O . VAL A 1 72 ? -1.238 -1.120 6.847 1.00 83.75 72 VAL A O 1
ATOM 571 N N . LEU A 1 73 ? 0.935 -0.558 6.886 1.00 83.38 73 LEU A N 1
ATOM 572 C CA . LEU A 1 73 ? 0.974 -0.229 8.315 1.00 83.38 73 LEU A CA 1
ATOM 573 C C . LEU A 1 73 ? -0.015 0.883 8.693 1.00 83.38 73 LEU A C 1
ATOM 575 O O . LEU A 1 73 ? -0.697 0.775 9.705 1.00 83.38 73 LEU A O 1
ATOM 579 N N . LEU A 1 74 ? -0.141 1.933 7.879 1.00 80.94 74 LEU A N 1
ATOM 580 C CA . LEU A 1 74 ? -1.117 3.006 8.095 1.00 80.94 74 LEU A CA 1
ATOM 581 C C . LEU A 1 74 ? -2.554 2.480 7.984 1.00 80.94 74 LEU A C 1
ATOM 583 O O . LEU A 1 74 ? -3.409 2.843 8.792 1.00 80.94 74 LEU A O 1
ATOM 587 N N . SER A 1 75 ? -2.816 1.590 7.022 1.00 79.00 75 SER A N 1
ATOM 588 C CA . SER A 1 75 ? -4.128 0.952 6.873 1.00 79.00 75 SER A CA 1
ATOM 589 C C . SER A 1 75 ? -4.457 0.004 8.031 1.00 79.00 75 SER A C 1
ATOM 591 O O . SER A 1 75 ? -5.617 -0.079 8.432 1.00 79.00 75 SER A O 1
ATOM 593 N N . GLN A 1 76 ? -3.440 -0.660 8.590 1.00 80.44 76 GLN A N 1
ATOM 594 C CA . GLN A 1 76 ? -3.552 -1.511 9.772 1.00 80.44 76 GLN A CA 1
ATOM 595 C C . GLN A 1 76 ? -3.763 -0.681 11.035 1.00 80.44 76 GLN A C 1
ATOM 597 O O . GLN A 1 76 ? -4.622 -1.018 11.834 1.00 80.44 76 GLN A O 1
ATOM 602 N N . ASN A 1 77 ? -3.043 0.430 11.203 1.00 82.25 77 ASN A N 1
ATOM 603 C CA . ASN A 1 77 ? -3.196 1.300 12.367 1.00 82.25 77 ASN A CA 1
ATOM 604 C C . ASN A 1 77 ? -4.629 1.852 12.467 1.00 82.25 77 ASN A C 1
ATOM 606 O O . ASN A 1 77 ? -5.207 1.863 13.547 1.00 82.25 77 ASN A O 1
ATOM 610 N N . ARG A 1 78 ? -5.231 2.222 11.325 1.00 81.38 78 ARG A N 1
ATOM 611 C CA . ARG A 1 78 ? -6.642 2.635 11.261 1.00 81.38 78 ARG A CA 1
ATOM 612 C C . ARG A 1 78 ? -7.603 1.494 11.612 1.00 81.38 78 ARG A C 1
ATOM 614 O O . ARG A 1 78 ? -8.521 1.709 12.393 1.00 81.38 78 ARG A O 1
ATOM 621 N N . GLN A 1 79 ? -7.406 0.305 11.035 1.00 79.81 79 GLN A N 1
ATOM 622 C CA . GLN A 1 79 ? -8.257 -0.859 11.322 1.00 79.81 79 GLN A CA 1
ATOM 623 C C . GLN A 1 79 ? -8.169 -1.273 12.794 1.00 79.81 79 GLN A C 1
ATOM 625 O O . GLN A 1 79 ? -9.198 -1.472 13.422 1.00 79.81 79 GLN A O 1
ATOM 630 N N . ASN A 1 80 ? -6.969 -1.282 13.376 1.00 85.19 80 ASN A N 1
ATOM 631 C CA . ASN A 1 80 ? -6.763 -1.603 14.787 1.00 85.19 80 ASN A CA 1
ATOM 632 C C . ASN A 1 80 ? -7.496 -0.638 15.728 1.00 85.19 80 ASN A C 1
ATOM 634 O O . ASN A 1 80 ? -7.945 -1.047 16.794 1.00 85.19 80 ASN A O 1
ATOM 638 N N . GLU A 1 81 ? -7.596 0.643 15.372 1.00 85.50 81 GLU A N 1
ATOM 639 C CA . GLU A 1 81 ? -8.302 1.629 16.192 1.00 85.50 81 GLU A CA 1
ATOM 640 C C . GLU A 1 81 ? -9.826 1.450 16.118 1.00 85.50 81 GLU A C 1
ATOM 642 O O . GLU A 1 81 ? -10.500 1.532 17.146 1.00 85.50 81 GLU A O 1
ATOM 647 N N . GLU A 1 82 ? -10.360 1.119 14.938 1.00 84.88 82 GLU A N 1
ATOM 648 C CA . GLU A 1 82 ? -11.768 0.730 14.761 1.00 84.88 82 GLU A CA 1
ATOM 649 C C . GLU A 1 82 ? -12.090 -0.585 15.490 1.00 84.88 82 GLU A C 1
ATOM 651 O O . GLU A 1 82 ? -13.099 -0.669 16.192 1.00 84.88 82 GLU A O 1
ATOM 656 N N . ASP A 1 83 ? -11.215 -1.585 15.388 1.00 87.19 83 ASP A N 1
ATOM 657 C CA . ASP A 1 83 ? -11.361 -2.874 16.069 1.00 87.19 83 ASP A CA 1
ATOM 658 C C . ASP A 1 83 ? -11.313 -2.709 17.592 1.00 87.19 83 ASP A C 1
ATOM 660 O O . ASP A 1 83 ? -12.103 -3.323 18.306 1.00 87.19 83 ASP A O 1
ATOM 664 N N . ARG A 1 84 ? -10.466 -1.811 18.114 1.00 86.00 84 ARG A N 1
ATOM 665 C CA . ARG A 1 84 ? -10.401 -1.550 19.557 1.00 86.00 84 ARG A CA 1
ATOM 666 C C . ARG A 1 84 ? -11.699 -0.958 20.105 1.00 86.00 84 ARG A C 1
ATOM 668 O O . ARG A 1 84 ? -12.106 -1.312 21.208 1.00 86.00 84 ARG A O 1
ATOM 675 N N . GLN A 1 85 ? -12.347 -0.069 19.353 1.00 88.69 85 GLN A N 1
ATOM 676 C CA . GLN A 1 85 ? -13.646 0.486 19.748 1.00 88.69 85 GLN A CA 1
ATOM 677 C C . GLN A 1 85 ? -14.729 -0.597 19.755 1.00 88.69 85 GLN A C 1
ATOM 679 O O . GLN A 1 85 ? -15.491 -0.689 20.717 1.00 88.69 85 GLN A O 1
ATOM 684 N N . ARG A 1 86 ? -14.746 -1.467 18.738 1.00 90.00 86 ARG A N 1
ATOM 685 C CA . ARG A 1 86 ? -15.671 -2.611 18.675 1.00 90.00 86 ARG A CA 1
ATOM 686 C C . ARG A 1 86 ? -15.478 -3.572 19.847 1.00 90.00 86 ARG A C 1
ATOM 688 O O . ARG A 1 86 ? -16.455 -3.967 20.474 1.00 90.00 86 ARG A O 1
ATOM 695 N N . ASP A 1 87 ? -14.233 -3.870 20.208 1.00 92.00 87 ASP A N 1
ATOM 696 C CA . ASP A 1 87 ? -13.905 -4.703 21.370 1.00 92.00 87 ASP A CA 1
ATOM 697 C C . ASP A 1 87 ? -14.411 -4.100 22.693 1.00 92.00 87 ASP A C 1
ATOM 699 O O . ASP A 1 87 ? -14.855 -4.822 23.591 1.00 92.00 87 ASP A O 1
ATOM 703 N N . GLU A 1 88 ? -14.320 -2.776 22.855 1.00 93.38 88 GLU A N 1
ATOM 704 C CA . GLU A 1 88 ? -14.817 -2.076 24.044 1.00 93.38 88 GLU A CA 1
ATOM 705 C C . GLU A 1 88 ? -16.355 -2.140 24.133 1.00 93.38 88 GLU A C 1
ATOM 707 O O . GLU A 1 88 ? -16.896 -2.409 25.214 1.00 93.38 88 GLU A O 1
ATOM 712 N N . GLU A 1 89 ? -17.052 -1.971 23.006 1.00 93.94 89 GLU A N 1
ATOM 713 C CA . GLU A 1 89 ? -18.511 -2.101 22.900 1.00 93.94 89 GLU A CA 1
ATOM 714 C C . GLU A 1 89 ? -18.986 -3.533 23.194 1.00 93.94 89 GLU A C 1
ATOM 716 O O . GLU A 1 89 ? -19.863 -3.728 24.044 1.00 93.94 89 GLU A O 1
ATOM 721 N N . ASP A 1 90 ? -18.352 -4.542 22.590 1.00 93.81 90 ASP A N 1
ATOM 722 C CA . ASP A 1 90 ? -18.675 -5.957 22.807 1.00 93.81 90 ASP A CA 1
ATOM 723 C C . ASP A 1 90 ? -18.482 -6.359 24.276 1.00 93.81 90 ASP A C 1
ATOM 725 O O . ASP A 1 90 ? -19.327 -7.038 24.872 1.00 93.81 90 ASP A O 1
ATOM 729 N N . ARG A 1 91 ? -17.408 -5.884 24.922 1.00 94.38 91 ARG A N 1
ATOM 730 C CA . ARG A 1 91 ? -17.183 -6.111 26.362 1.00 94.38 91 ARG A CA 1
ATOM 731 C C . ARG A 1 91 ? -18.259 -5.457 27.221 1.00 94.38 91 ARG A C 1
ATOM 733 O O . ARG A 1 91 ? -18.671 -6.045 28.225 1.00 94.38 91 ARG A O 1
ATOM 740 N N . ALA A 1 92 ? -18.709 -4.253 26.869 1.00 94.44 92 ALA A N 1
ATOM 741 C CA . ALA A 1 92 ? -19.792 -3.584 27.582 1.00 94.44 92 ALA A CA 1
ATOM 742 C C . ALA A 1 92 ? -21.114 -4.353 27.427 1.00 94.44 92 ALA A C 1
ATOM 744 O O . ALA A 1 92 ? -21.816 -4.579 28.416 1.00 94.44 92 ALA A O 1
ATOM 745 N N . GLN A 1 93 ? -21.415 -4.832 26.220 1.00 95.56 93 GLN A N 1
ATOM 746 C CA . GLN A 1 93 ? -22.603 -5.631 25.942 1.00 95.56 93 GLN A CA 1
ATOM 747 C C . GLN A 1 93 ? -22.578 -6.974 26.683 1.00 95.56 93 GLN A C 1
ATOM 749 O O . GLN A 1 93 ? -23.582 -7.360 27.286 1.00 95.56 93 GLN A O 1
ATOM 754 N N . LEU A 1 94 ? -21.423 -7.646 26.738 1.00 96.38 94 LEU A N 1
ATOM 755 C CA . LEU A 1 94 ? -21.253 -8.886 27.496 1.00 96.38 94 LEU A CA 1
ATOM 756 C C . LEU A 1 94 ? -21.506 -8.675 28.998 1.00 96.38 94 LEU A C 1
ATOM 758 O O . LEU A 1 94 ? -22.204 -9.472 29.622 1.00 96.38 94 LEU A O 1
ATOM 762 N N . ARG A 1 95 ? -21.010 -7.574 29.579 1.00 95.81 95 ARG A N 1
ATOM 763 C CA . ARG A 1 95 ? -21.278 -7.226 30.989 1.00 95.81 95 ARG A CA 1
ATOM 764 C C . ARG A 1 95 ? -22.764 -7.012 31.260 1.00 95.81 95 ARG A C 1
ATOM 766 O O . ARG A 1 95 ? -23.260 -7.465 32.289 1.00 95.81 95 ARG A O 1
ATOM 773 N N . LEU A 1 96 ? -23.478 -6.362 30.341 1.00 95.75 96 LEU A N 1
ATOM 774 C CA . LEU A 1 96 ? -24.925 -6.182 30.459 1.00 95.75 96 LEU A CA 1
ATOM 775 C C . LEU A 1 96 ? -25.663 -7.521 30.408 1.00 95.75 96 LEU A C 1
ATOM 777 O O . LEU A 1 96 ? -26.598 -7.716 31.181 1.00 95.75 96 LEU A O 1
ATOM 781 N N . LEU A 1 97 ? -25.250 -8.448 29.540 1.00 95.56 97 LEU A N 1
ATOM 782 C CA . LEU A 1 97 ? -25.840 -9.788 29.480 1.00 95.56 97 LEU A CA 1
ATOM 783 C C . LEU A 1 97 ? -25.645 -10.547 30.793 1.00 95.56 97 LEU A C 1
ATOM 785 O O . LEU A 1 97 ? -26.614 -11.094 31.313 1.00 95.56 97 LEU A O 1
ATOM 789 N N . LEU A 1 98 ? -24.441 -10.512 31.367 1.00 95.81 98 LEU A N 1
ATOM 790 C CA . LEU A 1 98 ? -24.174 -11.124 32.672 1.00 95.81 98 LEU A CA 1
ATOM 791 C C . LEU A 1 98 ? -25.063 -10.518 33.767 1.00 95.81 98 LEU A C 1
ATOM 793 O O . LEU A 1 98 ? -25.739 -11.245 34.486 1.00 95.81 98 LEU A O 1
ATOM 797 N N . GLN A 1 99 ? -25.181 -9.189 33.812 1.00 95.62 99 GLN A N 1
ATOM 798 C CA . GLN A 1 99 ? -26.052 -8.512 34.776 1.00 95.62 99 GLN A CA 1
ATOM 799 C C . GLN A 1 99 ? -27.539 -8.876 34.593 1.00 95.62 99 GLN A C 1
ATOM 801 O O . GLN A 1 99 ? -28.298 -8.966 35.562 1.00 95.62 99 GLN A O 1
ATOM 806 N N . ARG A 1 100 ? -27.986 -9.075 33.346 1.00 95.25 100 ARG A N 1
ATOM 807 C CA . ARG A 1 100 ? -29.353 -9.522 33.045 1.00 95.25 100 ARG A CA 1
ATOM 808 C C . ARG A 1 100 ? -29.594 -10.941 33.552 1.00 95.25 100 ARG A C 1
ATOM 810 O O . ARG A 1 100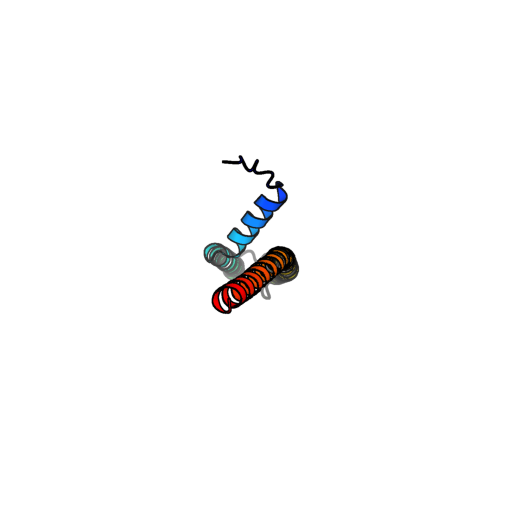 ? -30.658 -11.159 34.130 1.00 95.25 100 ARG A O 1
ATOM 817 N N . LEU A 1 101 ? -28.640 -11.856 33.373 1.00 95.31 101 LEU A N 1
ATOM 818 C CA . LEU A 1 101 ? -28.735 -13.228 33.879 1.00 95.31 101 LEU A CA 1
ATOM 819 C C . LEU A 1 101 ? -28.864 -13.248 35.407 1.00 95.31 101 LEU A C 1
ATOM 821 O O . LEU A 1 101 ? -29.841 -13.802 35.909 1.00 95.31 101 LEU A O 1
ATOM 825 N N . ASP A 1 102 ? -28.003 -12.522 36.124 1.00 94.94 102 ASP A N 1
ATOM 826 C CA . ASP A 1 102 ? -28.066 -12.421 37.591 1.00 94.94 102 ASP A CA 1
ATOM 827 C C . ASP A 1 102 ? -29.430 -11.902 38.072 1.00 94.94 102 ASP A C 1
ATOM 829 O O . ASP A 1 102 ? -30.022 -12.404 39.029 1.00 94.94 102 ASP A O 1
ATOM 833 N N . SER A 1 103 ? -29.977 -10.901 37.375 1.00 92.88 103 SER A N 1
ATOM 834 C CA . SER A 1 103 ? -31.284 -10.334 37.720 1.00 92.88 103 SER A CA 1
ATOM 835 C C . SER A 1 103 ? -32.452 -11.301 37.491 1.00 92.88 103 SER A C 1
ATOM 837 O O . SER A 1 103 ? -33.487 -11.169 38.147 1.00 92.88 103 SER A O 1
ATOM 839 N N . ILE A 1 104 ? -32.312 -12.248 36.557 1.00 92.56 104 ILE A N 1
ATOM 840 C CA . ILE A 1 104 ? -33.307 -13.292 36.293 1.00 92.56 104 ILE A CA 1
ATOM 841 C C . ILE A 1 104 ? -33.210 -14.369 37.368 1.00 92.56 104 ILE A C 1
ATOM 843 O O . ILE A 1 104 ? -34.239 -14.718 37.939 1.00 92.56 104 ILE A O 1
ATOM 847 N N . GLU A 1 105 ? -32.006 -14.839 37.698 1.00 93.94 105 GLU A N 1
ATOM 848 C CA . GLU A 1 105 ? -31.810 -15.824 38.769 1.00 93.94 105 GLU A CA 1
ATOM 849 C C . GLU A 1 105 ? -32.330 -15.307 40.114 1.00 93.94 105 GLU A C 1
ATOM 851 O O . GLU A 1 105 ? -33.074 -16.004 40.805 1.00 93.94 105 GLU A O 1
ATOM 856 N N . ALA A 1 106 ? -32.056 -14.040 40.443 1.00 92.00 106 ALA A N 1
ATOM 857 C CA . ALA A 1 106 ? -32.574 -13.402 41.651 1.00 92.00 106 ALA A CA 1
ATOM 858 C C . ALA A 1 106 ? -34.112 -13.311 41.683 1.00 92.00 106 ALA A C 1
ATOM 860 O O . ALA A 1 106 ? -34.708 -13.351 42.759 1.00 92.00 106 ALA A O 1
ATOM 861 N N . LYS A 1 107 ? -34.766 -13.184 40.520 1.00 84.62 107 LYS A N 1
ATOM 862 C CA . LYS A 1 107 ? -36.234 -13.204 40.401 1.00 84.62 107 LYS A CA 1
ATOM 863 C C . LYS A 1 107 ? -36.818 -14.613 40.426 1.00 84.62 107 LYS A C 1
ATOM 865 O O . LYS A 1 107 ? -37.959 -14.752 40.838 1.00 84.62 107 LYS A O 1
ATOM 870 N N . LEU A 1 108 ? -36.077 -15.617 39.960 1.00 87.75 108 LEU A N 1
ATOM 871 C CA . LEU A 1 108 ? -36.507 -17.018 39.953 1.00 87.75 108 LEU A CA 1
ATOM 872 C C . LEU A 1 108 ? -36.366 -17.674 41.339 1.00 87.75 108 LEU A C 1
ATOM 874 O O . LEU A 1 108 ? -37.090 -18.609 41.655 1.00 87.75 108 LEU A O 1
ATOM 878 N N . SER A 1 109 ? -35.423 -17.180 42.147 1.00 79.94 109 SER A N 1
ATOM 879 C CA . SER A 1 109 ? -35.124 -17.628 43.517 1.00 79.94 109 SER A CA 1
ATOM 880 C C . SER A 1 109 ? -36.085 -17.063 44.586 1.00 79.94 109 SER A C 1
ATOM 882 O O . SER A 1 109 ? -35.976 -17.397 45.765 1.00 79.94 109 SER A O 1
ATOM 884 N N . LYS A 1 110 ? -37.031 -16.199 44.197 1.00 56.97 110 LYS A N 1
ATOM 885 C CA . LYS A 1 110 ? -37.986 -15.527 45.087 1.00 56.97 110 LYS A CA 1
ATOM 886 C C . LYS A 1 110 ? -39.416 -15.951 44.781 1.00 56.97 110 LYS A C 1
ATOM 888 O O . LYS A 1 110 ? -40.188 -16.088 45.754 1.00 56.97 110 LYS A O 1
#

pLDDT: mean 82.17, std 12.85, range [44.53, 96.38]

Sequence (110 aa):
MSPSLDTRTRGQRWADAVTSFGGSWLFIGTFVGSSAVWVLWNVLGSARPDPYPFLFLNMLLTVISTFQQPFVLLSQNRQNEEDRQRDEEDRAQLRLLLQRLDSIEAKLSK

Foldseek 3Di:
DDPPPPPPPVVNVVLVVVVVLVPDPVNVVVVVVVLVVLVCCQVVPPDRPQDPVRPPSVVVVVVVVVVVVVSVVVVVVVVVVVVVVVVVVVVVVVVVVVVVVVVVVVVVVD

Secondary structure (DSSP, 8-state):
---------HHHHHHHHHHHHHT-HHHHHHHHHHHHHHHHHHHHSSS-SS-TTTHHHHHHHHHHHHHHHHHHHHHHHHHHHHHHHHHHHHHHHHHHHHHHHHHHHHHH--

Radius of gyration: 26.4 Å; chains: 1; bounding box: 58×32×76 Å